Protein AF-A0A2G9Z7I4-F1 (afdb_monomer_lite)

Organism: NCBI:txid1974623

InterPro domains:
  IPR004365 OB-fold nucleic acid binding domain, AA-tRNA synthetase-type [PF01336] (3-79)
  IPR012340 Nucleic acid-binding, OB-fold [G3DSA:2.40.50.140] (1-90)
  IPR012340 Nucleic acid-binding, OB-fold [SSF50249] (3-88)
  IPR044136 Lysine-tRNA ligase, class II, N-terminal [cd04322] (4-97)

Foldseek 3Di:
DKDKAFWADWADDPQKIWTWGADPVGIAIEIEGCVQQPVVVSVCCVVPDDGGWMKMFDADWDADPVRGIYGYGNDMDGPGDDPDDDPPPDPPPPPDD

Secondary structure (DSSP, 8-state):
-EEEEEEEEEEEETTEEEEEEE-SS-EEEEEEEHHHH-HHHHHHHHHH--TT-EEEEEEEEEE-TTS-EEEEEEEEEEEE--SSPPPPS--------

Sequence (97 aa):
MKTAGRILTLRLMGKLCFAHLQDFSGKAQIAIKSDEVGAESFKFFIEHFDLGDFIGCAGEVFTTHKGEKTLLVKKFELLAKTLLPLPEKWHGLKDEE

Radius of gyration: 15.03 Å; chains: 1; bounding box: 38×24×51 Å

pLDDT: mean 90.57, std 15.08, range [41.66, 98.56]

Structure (mmCIF, N/CA/C/O backbone):
data_AF-A0A2G9Z7I4-F1
#
_entry.id   AF-A0A2G9Z7I4-F1
#
loop_
_atom_site.group_PDB
_atom_site.id
_atom_site.type_symbol
_atom_site.label_atom_id
_atom_site.label_alt_id
_atom_site.label_comp_id
_atom_site.label_asym_id
_atom_site.label_entity_id
_atom_site.label_seq_id
_atom_site.pdbx_PDB_ins_code
_atom_site.Cartn_x
_atom_site.Cartn_y
_atom_site.Cartn_z
_atom_site.occupancy
_atom_site.B_iso_or_equiv
_atom_site.auth_seq_id
_atom_site.auth_comp_id
_atom_site.auth_asym_id
_atom_site.auth_atom_id
_atom_site.pdbx_PDB_model_num
ATOM 1 N N . MET A 1 1 ? -11.694 -8.707 2.255 1.00 93.25 1 MET A N 1
ATOM 2 C CA . MET A 1 1 ? -11.027 -9.074 0.982 1.00 93.25 1 MET A CA 1
ATOM 3 C C . MET A 1 1 ? -9.516 -9.057 1.178 1.00 93.25 1 MET A C 1
ATOM 5 O O . MET A 1 1 ? -9.047 -8.310 2.032 1.00 93.25 1 MET A O 1
ATOM 9 N N . LYS A 1 2 ? -8.767 -9.887 0.445 1.00 96.38 2 LYS A N 1
ATOM 10 C CA . LYS A 1 2 ? -7.296 -9.899 0.450 1.00 96.38 2 LYS A CA 1
ATOM 11 C C . LYS A 1 2 ? -6.783 -9.763 -0.981 1.00 96.38 2 LYS A C 1
ATOM 13 O O . LYS A 1 2 ? -7.417 -10.290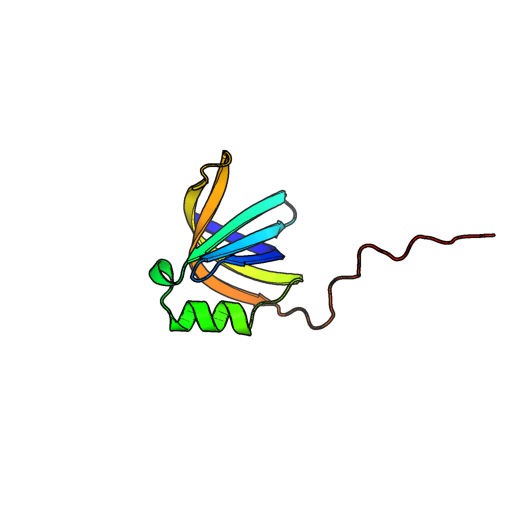 -1.889 1.00 96.38 2 LYS A O 1
ATOM 18 N N . THR A 1 3 ? -5.666 -9.072 -1.159 1.00 96.56 3 THR A N 1
ATOM 19 C CA . THR A 1 3 ? -4.962 -8.941 -2.440 1.00 96.56 3 THR A CA 1
ATOM 20 C C . THR A 1 3 ? -3.465 -8.824 -2.182 1.00 96.56 3 THR A C 1
ATOM 22 O O . THR A 1 3 ? -3.055 -8.505 -1.066 1.00 96.56 3 THR A O 1
ATOM 25 N N . ALA A 1 4 ? -2.649 -9.053 -3.200 1.00 97.56 4 ALA A N 1
ATOM 26 C CA . ALA A 1 4 ? -1.221 -8.777 -3.156 1.00 97.56 4 ALA A CA 1
ATOM 27 C C . ALA A 1 4 ? -0.754 -8.268 -4.519 1.00 97.56 4 ALA A C 1
ATOM 29 O O . ALA A 1 4 ? -1.438 -8.459 -5.520 1.00 97.56 4 ALA A O 1
ATOM 30 N N . GLY A 1 5 ? 0.395 -7.607 -4.559 1.00 97.19 5 GLY A N 1
ATOM 31 C CA . GLY A 1 5 ? 0.983 -7.163 -5.816 1.00 97.19 5 GLY A CA 1
ATOM 32 C C . GLY A 1 5 ? 2.180 -6.254 -5.605 1.00 97.19 5 GLY A C 1
ATOM 33 O O . GLY A 1 5 ? 2.573 -5.963 -4.473 1.00 97.19 5 GLY A O 1
ATOM 34 N N . ARG A 1 6 ? 2.756 -5.806 -6.718 1.00 97.25 6 ARG A N 1
ATOM 35 C CA . ARG A 1 6 ? 3.883 -4.878 -6.736 1.00 97.25 6 ARG A CA 1
ATOM 36 C C . ARG A 1 6 ? 3.399 -3.434 -6.648 1.00 97.25 6 ARG A C 1
ATOM 38 O O . ARG A 1 6 ? 2.543 -3.037 -7.439 1.00 97.25 6 ARG A O 1
ATOM 45 N N . ILE A 1 7 ? 3.976 -2.636 -5.753 1.00 97.25 7 ILE A N 1
ATOM 46 C CA . ILE A 1 7 ? 3.686 -1.201 -5.636 1.00 97.25 7 ILE A CA 1
ATOM 47 C C . ILE A 1 7 ? 4.252 -0.478 -6.863 1.00 97.25 7 ILE A C 1
ATOM 49 O O . ILE A 1 7 ? 5.461 -0.414 -7.054 1.00 97.25 7 ILE A O 1
ATOM 53 N N . LEU A 1 8 ? 3.387 0.087 -7.704 1.00 95.81 8 LEU A N 1
ATOM 54 C CA . LEU A 1 8 ? 3.804 0.879 -8.871 1.00 95.81 8 LEU A CA 1
ATOM 55 C C . LEU A 1 8 ? 3.782 2.382 -8.621 1.00 95.81 8 LEU A C 1
ATOM 57 O O . LEU A 1 8 ? 4.494 3.138 -9.274 1.00 95.81 8 LEU A O 1
ATOM 61 N N . THR A 1 9 ? 2.915 2.828 -7.719 1.00 96.31 9 THR A N 1
ATOM 62 C CA . THR A 1 9 ? 2.812 4.235 -7.334 1.00 96.31 9 THR A CA 1
ATOM 63 C C . THR A 1 9 ? 2.523 4.311 -5.853 1.00 96.31 9 THR A C 1
ATOM 65 O O . THR A 1 9 ? 1.740 3.497 -5.366 1.00 96.31 9 THR A O 1
ATOM 68 N N . LEU A 1 10 ? 3.036 5.341 -5.194 1.00 96.12 10 LEU A N 1
ATOM 69 C CA . LEU A 1 10 ? 2.764 5.650 -3.798 1.00 96.12 10 LEU A CA 1
ATOM 70 C C . LEU A 1 10 ? 2.567 7.167 -3.697 1.00 96.12 10 LEU A C 1
ATOM 72 O O . LEU A 1 10 ? 3.414 7.936 -4.146 1.00 96.12 10 LEU A O 1
ATOM 76 N N . ARG A 1 11 ? 1.405 7.608 -3.208 1.00 97.00 11 ARG A N 1
ATOM 77 C CA . ARG A 1 11 ? 1.030 9.027 -3.107 1.00 97.00 11 ARG A CA 1
ATOM 78 C C . ARG A 1 11 ? 0.535 9.325 -1.702 1.00 97.00 11 ARG A C 1
ATOM 80 O O . ARG A 1 11 ? -0.579 8.944 -1.341 1.00 97.00 11 ARG A O 1
ATOM 87 N N . LEU A 1 12 ? 1.365 10.008 -0.922 1.00 97.44 12 LEU A N 1
ATOM 88 C CA . LEU A 1 12 ? 1.038 10.441 0.431 1.00 97.44 12 LEU A CA 1
ATOM 89 C C . LEU A 1 12 ? 0.245 11.755 0.417 1.00 97.44 12 LEU A C 1
ATOM 91 O O . LEU A 1 12 ? 0.604 12.710 -0.266 1.00 97.44 12 LEU A O 1
ATOM 95 N N . MET A 1 13 ? -0.828 11.798 1.198 1.00 96.06 13 MET A N 1
ATOM 96 C CA . MET A 1 13 ? -1.725 12.937 1.382 1.00 96.06 13 MET A CA 1
ATOM 97 C C . MET A 1 13 ? -2.059 13.077 2.874 1.00 96.06 13 MET A C 1
ATOM 99 O O . MET A 1 13 ? -3.132 12.686 3.338 1.00 96.06 13 MET A O 1
ATOM 103 N N . GLY A 1 14 ? -1.112 13.597 3.659 1.00 96.31 14 GLY A N 1
ATOM 104 C CA . GLY A 1 14 ? -1.260 13.703 5.114 1.00 96.31 14 GLY A CA 1
ATOM 105 C C . GLY A 1 14 ? -1.375 12.325 5.774 1.00 96.31 14 GLY A C 1
ATOM 106 O O . GLY A 1 14 ? -0.438 11.538 5.728 1.00 96.31 14 GLY A O 1
ATOM 107 N N . LYS A 1 15 ? -2.532 12.017 6.374 1.00 97.38 15 LYS A N 1
ATOM 108 C CA . LYS A 1 15 ? -2.811 10.734 7.059 1.00 97.38 15 LYS A CA 1
ATOM 109 C C . LYS A 1 15 ? -3.355 9.628 6.141 1.00 97.38 15 LYS A C 1
ATOM 111 O O . LYS A 1 15 ? -3.829 8.603 6.628 1.00 97.38 15 LYS A O 1
ATOM 116 N N . LEU A 1 16 ? -3.349 9.847 4.830 1.00 97.62 16 LEU A N 1
ATOM 117 C CA . LEU A 1 16 ? -3.863 8.925 3.822 1.00 97.62 16 LEU A CA 1
ATOM 118 C C . LEU A 1 16 ? -2.802 8.719 2.746 1.00 97.62 16 LEU A C 1
ATOM 120 O O . LEU A 1 16 ? -2.236 9.681 2.239 1.00 97.62 16 LEU A O 1
ATOM 124 N N . CYS A 1 17 ? -2.561 7.473 2.367 1.00 98.12 17 CYS A N 1
ATOM 125 C CA . CYS A 1 17 ? -1.723 7.120 1.236 1.00 98.12 17 CYS A CA 1
ATOM 126 C C . CYS A 1 17 ? -2.537 6.323 0.218 1.00 98.12 17 CYS A C 1
ATOM 128 O O . CYS A 1 17 ? -3.211 5.354 0.578 1.00 98.12 17 CYS A O 1
ATOM 130 N N . PHE A 1 18 ? -2.462 6.722 -1.050 1.00 98.00 18 PHE A N 1
ATOM 131 C CA . PHE A 1 18 ? -2.959 5.924 -2.166 1.00 98.00 18 PHE A CA 1
ATOM 132 C C . PHE A 1 18 ? -1.798 5.236 -2.863 1.00 98.00 18 PHE A C 1
ATOM 134 O O . PHE A 1 18 ? -0.801 5.877 -3.204 1.00 98.00 18 PHE A O 1
ATOM 141 N N . ALA A 1 19 ? -1.957 3.949 -3.138 1.00 98.00 19 ALA A N 1
ATOM 142 C CA . ALA A 1 19 ? -1.001 3.195 -3.927 1.00 98.00 19 ALA A CA 1
ATOM 143 C C . ALA A 1 19 ? -1.708 2.349 -4.980 1.00 98.00 19 ALA A C 1
ATOM 145 O O . ALA A 1 19 ? -2.886 2.021 -4.854 1.00 98.00 19 ALA A O 1
ATOM 146 N N . HIS A 1 20 ? -0.974 2.003 -6.031 1.00 98.12 20 HIS A N 1
ATOM 147 C CA . HIS A 1 20 ? -1.444 1.048 -7.022 1.00 98.12 20 HIS A CA 1
ATOM 148 C C . HIS A 1 20 ? -0.602 -0.207 -6.947 1.00 98.12 20 HIS A C 1
ATOM 150 O O . HIS A 1 20 ? 0.625 -0.130 -7.026 1.00 98.12 20 HIS A O 1
ATOM 156 N N . LEU A 1 21 ? -1.285 -1.337 -6.848 1.00 97.44 21 LEU A N 1
ATOM 157 C CA . LEU A 1 21 ? -0.701 -2.658 -6.944 1.00 97.44 21 LEU A CA 1
ATOM 158 C C . LEU A 1 21 ? -0.874 -3.179 -8.361 1.00 97.44 21 LEU A C 1
ATOM 160 O O . LEU A 1 21 ? -1.917 -2.966 -8.979 1.00 97.44 21 LEU A O 1
ATOM 164 N N . GLN A 1 22 ? 0.146 -3.865 -8.853 1.00 97.00 22 GLN A N 1
ATOM 165 C CA . GLN A 1 22 ? 0.098 -4.599 -10.106 1.00 97.00 22 GLN A CA 1
ATOM 166 C C . GLN A 1 22 ? 0.469 -6.054 -9.855 1.00 97.00 22 GLN A C 1
ATOM 168 O O . GLN A 1 22 ? 1.498 -6.344 -9.238 1.00 97.00 22 GLN A O 1
ATOM 173 N N . ASP A 1 23 ? -0.347 -6.952 -10.381 1.00 93.19 23 ASP A N 1
ATOM 174 C CA . ASP A 1 23 ? -0.031 -8.365 -10.530 1.00 93.19 23 ASP A CA 1
ATOM 175 C C . ASP A 1 23 ? -0.279 -8.808 -11.985 1.00 93.19 23 ASP A C 1
ATOM 177 O O . ASP A 1 23 ? -0.412 -7.977 -12.891 1.00 93.19 23 ASP A O 1
ATOM 181 N N . PHE A 1 24 ? -0.295 -10.121 -12.223 1.00 91.38 24 PHE A N 1
ATOM 182 C CA . PHE A 1 24 ? -0.559 -10.691 -13.546 1.00 91.38 24 PHE A CA 1
ATOM 183 C C . PHE A 1 24 ? -2.006 -10.476 -14.023 1.00 91.38 24 PHE A C 1
ATOM 185 O O . PHE A 1 24 ? -2.261 -10.520 -15.223 1.00 91.38 24 PHE A O 1
ATOM 192 N N . SER A 1 25 ? -2.953 -10.281 -13.102 1.00 92.62 25 SER A N 1
ATOM 193 C CA . SER A 1 25 ? -4.382 -10.129 -13.394 1.00 92.62 25 SER A CA 1
ATOM 194 C C . SER A 1 25 ? -4.751 -8.686 -13.729 1.00 92.62 25 SER A C 1
ATOM 196 O O . SER A 1 25 ? -5.712 -8.439 -14.458 1.00 92.62 25 SER A O 1
ATOM 198 N N . GLY A 1 26 ? -3.970 -7.726 -13.237 1.00 93.69 26 GLY A N 1
ATOM 199 C CA . GLY A 1 26 ? -4.144 -6.327 -13.572 1.00 93.69 26 GLY A CA 1
ATOM 200 C C . GLY A 1 26 ? -3.671 -5.392 -12.475 1.00 93.69 26 GLY A C 1
ATOM 201 O O . GLY A 1 26 ? -2.750 -5.679 -11.709 1.00 93.69 26 GLY A O 1
ATOM 202 N N . LYS A 1 27 ? -4.307 -4.222 -12.451 1.00 95.81 27 LYS A N 1
ATOM 203 C CA . LYS A 1 27 ? -3.970 -3.114 -11.567 1.00 95.81 27 LYS A CA 1
ATOM 204 C C . LYS A 1 27 ? -5.101 -2.882 -10.573 1.00 95.81 27 LYS A C 1
ATOM 206 O O . LYS A 1 27 ? -6.263 -2.824 -10.966 1.00 95.81 27 LYS A O 1
ATOM 211 N N . ALA A 1 28 ? -4.759 -2.689 -9.306 1.00 96.75 28 ALA A N 1
ATOM 212 C CA . ALA A 1 28 ? -5.711 -2.385 -8.243 1.00 96.75 28 ALA A CA 1
ATOM 213 C C . ALA A 1 28 ? -5.242 -1.178 -7.425 1.00 96.75 28 ALA A C 1
ATOM 215 O O . ALA A 1 28 ? -4.061 -1.071 -7.095 1.00 96.75 28 ALA A O 1
ATOM 216 N N . GLN A 1 29 ? -6.159 -0.277 -7.071 1.00 98.06 29 GLN A N 1
ATOM 217 C CA . GLN A 1 29 ? -5.866 0.814 -6.143 1.00 98.06 29 GLN A CA 1
ATOM 218 C C . GLN A 1 29 ? -6.077 0.359 -4.695 1.00 98.06 29 GLN A C 1
ATOM 220 O O . GLN A 1 29 ? -7.056 -0.318 -4.368 1.00 98.06 29 GLN A O 1
ATOM 225 N N . ILE A 1 30 ? -5.181 0.781 -3.809 1.00 98.25 30 ILE A N 1
ATOM 226 C CA . ILE A 1 30 ? -5.307 0.635 -2.360 1.00 98.25 30 ILE A CA 1
ATOM 227 C C . ILE A 1 30 ? -5.264 2.009 -1.688 1.00 98.25 30 ILE A C 1
ATOM 229 O O . ILE A 1 30 ? -4.610 2.935 -2.172 1.00 98.25 30 ILE A O 1
ATOM 233 N N . ALA A 1 31 ? -5.956 2.126 -0.560 1.00 98.31 31 ALA A N 1
ATOM 234 C CA . ALA A 1 31 ? -5.932 3.290 0.313 1.00 98.31 31 ALA A CA 1
ATOM 235 C C . ALA A 1 31 ? -5.548 2.849 1.726 1.00 98.31 31 ALA A C 1
ATOM 237 O O . ALA A 1 31 ? -6.237 2.027 2.329 1.00 98.31 31 ALA A O 1
ATOM 238 N N . ILE A 1 32 ? -4.471 3.413 2.263 1.00 98.44 32 ILE A N 1
ATOM 239 C CA . ILE A 1 32 ? -3.996 3.161 3.625 1.00 98.44 32 ILE A CA 1
ATOM 240 C C . ILE A 1 32 ? -4.193 4.451 4.413 1.00 98.44 32 ILE A C 1
ATOM 242 O O . ILE A 1 32 ? -3.675 5.496 4.025 1.00 98.44 32 ILE A O 1
ATOM 246 N N . LYS A 1 33 ? -4.958 4.398 5.503 1.00 98.12 33 LYS A N 1
ATOM 247 C CA . LYS A 1 33 ? -5.237 5.556 6.363 1.00 98.12 33 LYS A CA 1
ATOM 248 C C . LYS A 1 33 ? -4.705 5.312 7.763 1.00 98.12 33 LYS A C 1
ATOM 250 O O . LYS A 1 33 ? -4.928 4.237 8.312 1.00 98.12 33 LYS A O 1
ATOM 255 N N . SER A 1 34 ? -4.093 6.328 8.363 1.00 98.06 34 SER A N 1
ATOM 256 C CA . SER A 1 34 ? -3.595 6.268 9.743 1.00 98.06 34 SER A CA 1
ATOM 257 C C . SER A 1 34 ? -4.666 5.854 10.749 1.00 98.06 34 SER A C 1
ATOM 259 O O . SER A 1 34 ? -4.359 5.118 11.679 1.00 98.06 34 SER A O 1
ATOM 261 N N . ASP A 1 35 ? -5.908 6.299 10.562 1.00 97.31 35 ASP A N 1
ATOM 262 C CA . ASP A 1 35 ? -7.009 5.989 11.482 1.00 97.31 35 ASP A CA 1
ATOM 263 C C . ASP A 1 35 ? -7.475 4.523 11.364 1.00 97.31 35 ASP A C 1
ATOM 265 O O . ASP A 1 35 ? -8.105 4.000 12.274 1.00 97.31 35 ASP A O 1
ATOM 269 N N . GLU A 1 36 ? -7.136 3.847 10.260 1.00 97.94 36 GLU A N 1
ATOM 270 C CA . GLU A 1 36 ? -7.561 2.473 9.962 1.00 97.94 36 GLU A CA 1
ATOM 271 C C . GLU A 1 36 ? -6.521 1.425 10.362 1.00 97.94 36 GLU A C 1
ATOM 273 O O . GLU A 1 36 ? -6.877 0.344 10.823 1.00 97.94 36 GLU A O 1
ATOM 278 N N . VAL A 1 37 ? -5.232 1.732 10.174 1.00 97.81 37 VAL A N 1
ATOM 279 C CA . VAL A 1 37 ? -4.121 0.811 10.489 1.00 97.81 37 VAL A CA 1
ATOM 280 C C . VAL A 1 37 ? -3.385 1.170 11.786 1.00 97.81 37 VAL A C 1
ATOM 282 O O . VAL A 1 37 ? -2.538 0.403 12.244 1.00 97.81 37 VAL A O 1
ATOM 285 N N . GLY A 1 38 ? -3.698 2.326 12.379 1.00 98.19 38 GLY A N 1
ATOM 286 C CA . GLY A 1 38 ? -2.986 2.907 13.516 1.00 98.19 38 GLY A CA 1
ATOM 287 C C . GLY A 1 38 ? -1.809 3.793 13.091 1.00 98.19 38 GLY A C 1
ATOM 288 O O . GLY A 1 38 ? -1.184 3.579 12.051 1.00 98.19 38 GLY A O 1
ATOM 289 N N . ALA A 1 39 ? -1.492 4.799 13.912 1.00 97.69 39 ALA A N 1
ATOM 290 C CA . ALA A 1 39 ? -0.465 5.799 13.603 1.00 97.69 39 ALA A CA 1
ATOM 291 C C . ALA A 1 39 ? 0.942 5.199 13.454 1.00 97.69 39 ALA A C 1
ATOM 293 O O . ALA A 1 39 ? 1.674 5.578 12.541 1.00 97.69 39 ALA A O 1
ATOM 294 N N . GLU A 1 40 ? 1.306 4.241 14.311 1.00 97.88 40 GLU A N 1
ATOM 295 C CA . GLU A 1 40 ? 2.613 3.577 14.260 1.00 97.88 40 GLU A CA 1
ATOM 296 C C . GLU A 1 40 ? 2.757 2.710 13.008 1.00 97.88 40 GLU A C 1
ATOM 298 O O . GLU A 1 40 ? 3.733 2.853 12.277 1.00 97.88 40 GLU A O 1
ATOM 303 N N . SER A 1 41 ? 1.751 1.886 12.694 1.00 97.88 41 SER A N 1
ATOM 304 C CA . SER A 1 41 ? 1.735 1.083 11.465 1.00 97.88 41 SER A CA 1
ATOM 305 C C . SER A 1 41 ? 1.761 1.967 10.221 1.00 97.88 41 SER A C 1
ATOM 307 O O . SER A 1 41 ? 2.453 1.664 9.255 1.00 97.88 41 SER A O 1
ATOM 309 N N . PHE A 1 42 ? 1.022 3.078 10.225 1.00 98.44 42 PHE A N 1
ATOM 310 C CA . PHE A 1 42 ? 1.026 4.012 9.105 1.00 98.44 42 PHE A CA 1
ATOM 311 C C . PHE A 1 42 ? 2.402 4.647 8.912 1.00 98.44 42 PHE A C 1
ATOM 313 O O . PHE A 1 42 ? 2.907 4.669 7.794 1.00 98.44 42 PHE A O 1
ATOM 320 N N . LYS A 1 43 ? 3.039 5.101 9.995 1.00 97.88 43 LYS A N 1
ATOM 321 C CA . LYS A 1 43 ? 4.411 5.617 9.953 1.00 97.88 43 LYS A CA 1
ATOM 322 C C . LYS A 1 43 ? 5.382 4.559 9.425 1.00 97.88 43 LYS A C 1
ATOM 324 O O . LYS A 1 43 ? 6.138 4.846 8.502 1.00 97.88 43 LYS A O 1
ATOM 329 N N . PHE A 1 44 ? 5.293 3.331 9.936 1.00 97.56 44 PHE A N 1
ATOM 330 C CA . PHE A 1 44 ? 6.095 2.206 9.461 1.00 97.56 44 PHE A CA 1
ATOM 331 C C . PHE A 1 44 ? 5.920 1.984 7.956 1.00 97.56 44 PHE A C 1
ATOM 333 O O . PHE A 1 44 ? 6.912 1.843 7.246 1.00 97.56 44 PHE A O 1
ATOM 340 N N . PHE A 1 45 ? 4.680 2.016 7.458 1.00 97.75 45 PHE A N 1
ATOM 341 C CA . PHE A 1 45 ? 4.396 1.883 6.032 1.00 97.75 45 PHE A CA 1
ATOM 342 C C . PHE A 1 45 ? 5.107 2.962 5.201 1.00 97.75 45 PHE A C 1
ATOM 344 O O . PHE A 1 45 ? 5.758 2.637 4.214 1.00 97.75 45 PHE A O 1
ATOM 351 N N . ILE A 1 46 ? 5.019 4.229 5.612 1.00 97.06 46 ILE A N 1
ATOM 352 C CA . ILE A 1 46 ? 5.627 5.352 4.881 1.00 97.06 46 ILE A CA 1
ATOM 353 C C . ILE A 1 46 ? 7.158 5.294 4.881 1.00 97.06 46 ILE A C 1
ATOM 355 O O . ILE A 1 46 ? 7.772 5.695 3.899 1.00 97.06 46 ILE A O 1
ATOM 359 N N . GLU A 1 47 ? 7.770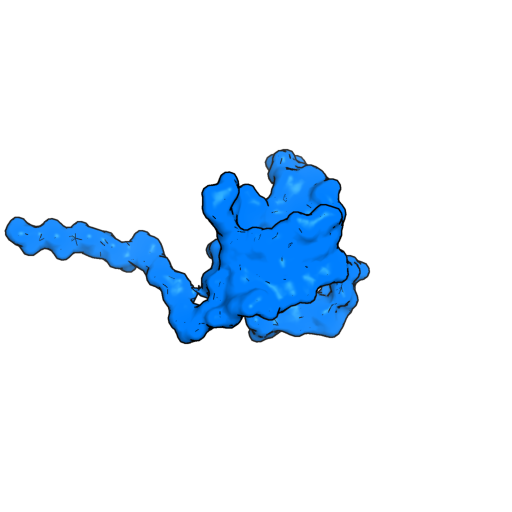 4.806 5.957 1.00 95.62 47 GLU A N 1
ATOM 360 C CA . GLU A 1 47 ? 9.231 4.753 6.093 1.00 95.62 47 GLU A CA 1
ATOM 361 C C . GLU A 1 47 ? 9.866 3.520 5.433 1.00 95.62 47 GLU A C 1
ATOM 363 O O . GLU A 1 47 ? 11.044 3.564 5.091 1.00 95.62 47 GLU A O 1
ATOM 368 N N . HIS A 1 48 ? 9.116 2.422 5.269 1.00 94.81 48 HIS A N 1
ATOM 369 C CA . HIS A 1 48 ? 9.690 1.120 4.901 1.00 94.81 48 HIS A CA 1
ATOM 370 C C . HIS A 1 48 ? 9.145 0.515 3.609 1.00 94.81 48 HIS A C 1
ATOM 372 O O . HIS A 1 48 ? 9.630 -0.549 3.224 1.00 94.81 48 HIS A O 1
ATOM 378 N N . PHE A 1 49 ? 8.153 1.117 2.950 1.00 96.19 49 PHE A N 1
ATOM 379 C CA . PHE A 1 49 ? 7.643 0.625 1.667 1.00 96.19 49 PHE A CA 1
ATOM 380 C C . PHE A 1 49 ? 8.012 1.565 0.528 1.00 96.19 49 PHE A C 1
ATOM 382 O O . PHE A 1 49 ? 7.726 2.760 0.565 1.00 96.19 49 PHE A O 1
ATOM 389 N N . ASP A 1 50 ? 8.564 0.976 -0.525 1.00 93.69 50 ASP A N 1
ATOM 390 C CA . ASP A 1 50 ? 9.078 1.667 -1.696 1.00 93.69 50 ASP A CA 1
ATOM 391 C C . ASP A 1 50 ? 8.350 1.226 -2.971 1.00 93.69 50 ASP A C 1
ATOM 393 O O . ASP A 1 50 ? 7.632 0.219 -3.027 1.00 93.69 50 ASP A O 1
ATOM 397 N N . LEU A 1 51 ? 8.555 1.987 -4.046 1.00 94.88 51 LEU A N 1
ATOM 398 C CA . LEU A 1 51 ? 8.132 1.558 -5.374 1.00 94.88 51 LEU A CA 1
ATOM 399 C C . LEU A 1 51 ? 8.873 0.276 -5.764 1.00 94.88 51 LEU A C 1
ATOM 401 O O . LEU A 1 51 ? 10.089 0.174 -5.648 1.00 94.88 51 LEU A O 1
ATOM 405 N N . GLY A 1 52 ? 8.127 -0.691 -6.282 1.00 93.62 52 GLY A N 1
ATOM 406 C CA . GLY A 1 52 ? 8.641 -1.998 -6.663 1.00 93.62 52 GLY A CA 1
ATOM 407 C C . GLY A 1 52 ? 8.524 -3.055 -5.571 1.00 93.62 52 GLY A C 1
ATOM 408 O O . GLY A 1 52 ? 8.633 -4.235 -5.903 1.00 93.62 52 GLY A O 1
ATOM 409 N N . ASP A 1 53 ? 8.262 -2.698 -4.313 1.00 96.12 53 ASP A N 1
ATOM 410 C CA . ASP A 1 53 ? 8.047 -3.690 -3.257 1.00 96.12 53 ASP A CA 1
ATOM 411 C C . ASP A 1 53 ? 6.794 -4.528 -3.519 1.00 96.12 53 ASP A C 1
ATOM 413 O O . ASP A 1 53 ? 5.797 -4.051 -4.075 1.00 96.12 53 ASP A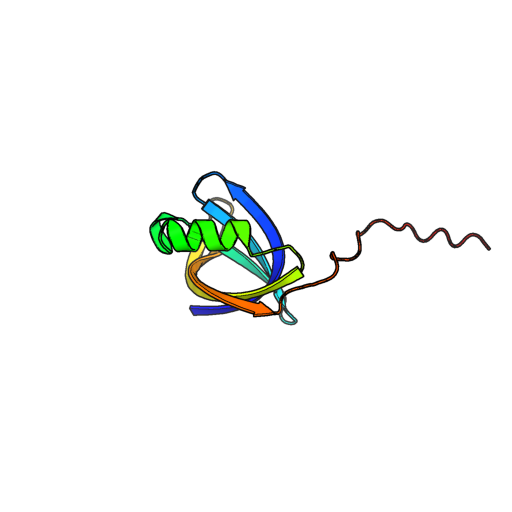 O 1
ATOM 417 N N . PHE A 1 54 ? 6.832 -5.787 -3.085 1.00 97.12 54 PHE A N 1
ATOM 418 C CA . PHE A 1 54 ? 5.642 -6.624 -3.025 1.00 97.12 54 PHE A CA 1
ATOM 419 C C . PHE A 1 54 ? 4.983 -6.496 -1.659 1.00 97.12 54 PHE A C 1
ATOM 421 O O . PHE A 1 54 ? 5.612 -6.699 -0.619 1.00 97.12 54 PHE A O 1
ATOM 428 N N . ILE A 1 55 ? 3.685 -6.218 -1.680 1.00 98.25 55 ILE A N 1
ATOM 429 C CA . ILE A 1 55 ? 2.865 -6.018 -0.490 1.00 98.25 55 ILE A 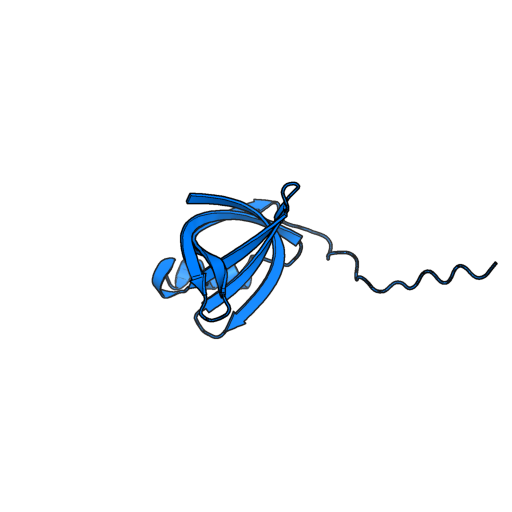CA 1
ATOM 430 C C . ILE A 1 55 ? 1.625 -6.907 -0.552 1.00 98.25 55 ILE A C 1
ATOM 432 O O . ILE A 1 55 ? 0.992 -7.052 -1.601 1.00 98.25 55 ILE A O 1
ATOM 436 N N . GLY A 1 56 ? 1.273 -7.494 0.587 1.00 98.19 56 GLY A N 1
ATOM 437 C CA . GLY A 1 56 ? -0.017 -8.120 0.840 1.00 98.19 56 GLY A CA 1
ATOM 438 C C . GLY A 1 56 ? -0.925 -7.141 1.573 1.00 98.19 56 GLY A C 1
ATOM 439 O O . GLY A 1 56 ? -0.492 -6.455 2.497 1.00 98.19 56 GLY A O 1
ATOM 440 N N . CYS A 1 57 ? -2.192 -7.060 1.182 1.00 98.19 57 CYS A N 1
ATOM 441 C CA . CYS A 1 57 ? -3.176 -6.172 1.794 1.00 98.19 57 CYS A CA 1
ATOM 442 C C . CYS A 1 57 ? -4.469 -6.922 2.110 1.00 98.19 57 CYS A C 1
ATOM 444 O O . CYS A 1 57 ? -4.956 -7.733 1.319 1.00 98.19 57 CYS A O 1
ATOM 446 N N . ALA A 1 58 ? -5.069 -6.600 3.252 1.00 98.50 58 ALA A N 1
ATOM 447 C CA . ALA A 1 58 ? -6.380 -7.080 3.657 1.00 98.50 58 ALA A CA 1
ATOM 448 C C . ALA A 1 58 ? -7.257 -5.911 4.111 1.00 98.50 58 ALA A C 1
ATOM 450 O O . ALA A 1 58 ? -6.805 -5.019 4.834 1.00 98.50 58 ALA A O 1
ATOM 451 N N . GLY A 1 59 ? -8.522 -5.931 3.697 1.00 98.06 59 GLY A N 1
ATOM 452 C CA . GLY A 1 59 ? -9.472 -4.881 4.039 1.00 98.06 59 GLY A CA 1
ATOM 453 C C . GLY A 1 59 ? -10.779 -4.949 3.258 1.00 98.06 59 GLY A C 1
ATOM 454 O O . GLY A 1 59 ? -11.225 -6.032 2.855 1.00 98.06 59 GLY A O 1
ATOM 455 N N . GLU A 1 60 ? -11.383 -3.787 3.047 1.00 98.00 60 GLU A N 1
ATOM 456 C CA . GLU A 1 60 ? -12.732 -3.618 2.500 1.00 98.00 60 GLU A CA 1
ATOM 457 C C . GLU A 1 60 ? -12.698 -2.837 1.188 1.00 98.00 60 GLU A C 1
ATOM 459 O O . GLU A 1 60 ? -11.897 -1.921 1.022 1.00 98.00 60 GLU A O 1
ATOM 464 N N . VAL A 1 61 ? -13.552 -3.200 0.232 1.00 97.62 61 VAL A N 1
ATOM 465 C CA . VAL A 1 61 ? -13.616 -2.506 -1.059 1.00 97.62 61 VAL A CA 1
ATOM 466 C C . VAL A 1 61 ? -14.614 -1.365 -0.974 1.00 97.62 61 VAL A C 1
ATOM 468 O O . VAL A 1 61 ? -15.741 -1.552 -0.525 1.00 97.62 61 VAL A O 1
ATOM 471 N N . PHE A 1 62 ? -14.221 -0.205 -1.481 1.00 97.25 62 PHE A N 1
ATOM 472 C CA . PHE A 1 62 ? -15.105 0.932 -1.690 1.00 97.25 62 PHE A CA 1
ATOM 473 C C . PHE A 1 62 ? -14.829 1.567 -3.054 1.00 97.25 62 PHE A C 1
ATOM 475 O O . PHE A 1 62 ? -13.837 1.265 -3.719 1.00 97.25 62 PHE A O 1
ATOM 482 N N . THR A 1 63 ? -15.720 2.454 -3.482 1.00 96.75 63 THR A N 1
ATOM 483 C CA . THR A 1 63 ? -15.513 3.261 -4.687 1.00 96.75 63 THR A CA 1
ATOM 484 C C . THR A 1 63 ? -15.198 4.684 -4.256 1.00 96.75 63 THR A C 1
ATOM 486 O O . THR A 1 63 ? -15.920 5.263 -3.447 1.00 96.75 63 THR A O 1
ATOM 489 N N . THR A 1 64 ? -14.095 5.240 -4.751 1.00 94.44 64 THR A N 1
ATOM 490 C CA . THR A 1 64 ? -13.726 6.633 -4.460 1.00 94.44 64 THR A CA 1
ATOM 491 C C . THR A 1 64 ? -14.691 7.606 -5.140 1.00 94.44 64 THR A C 1
ATOM 493 O O . THR A 1 64 ? -15.376 7.250 -6.095 1.00 94.44 64 THR A O 1
ATOM 496 N N . HIS A 1 65 ? -14.693 8.876 -4.726 1.00 92.38 65 HIS A N 1
ATOM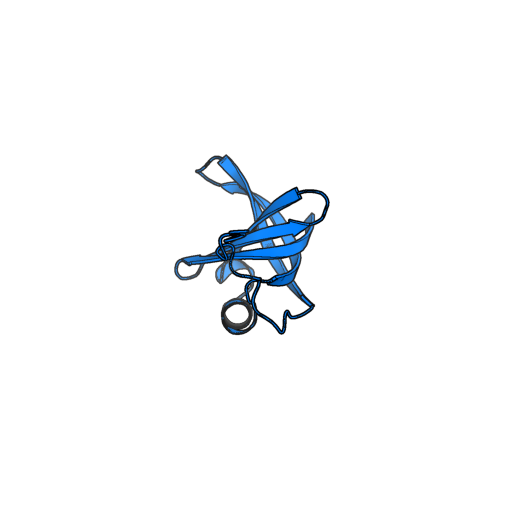 497 C CA . HIS A 1 65 ? -15.483 9.923 -5.395 1.00 92.38 65 HIS A CA 1
ATOM 498 C C . HIS A 1 65 ? -15.163 10.081 -6.892 1.00 92.38 65 HIS A C 1
ATOM 500 O O . HIS A 1 65 ? -15.997 10.565 -7.647 1.00 92.38 65 HIS A O 1
ATOM 506 N N . LYS A 1 66 ? -13.967 9.660 -7.328 1.00 92.62 66 LYS A N 1
ATOM 507 C CA . LYS A 1 66 ? -13.548 9.662 -8.738 1.00 92.62 66 LYS A CA 1
ATOM 508 C C . LYS A 1 66 ? -13.982 8.403 -9.507 1.00 92.62 66 LYS A C 1
ATOM 510 O O . LYS A 1 66 ? -13.604 8.246 -10.660 1.00 92.62 66 LYS A O 1
ATOM 515 N N . GLY A 1 67 ? -14.742 7.505 -8.878 1.00 94.75 67 GLY A N 1
ATOM 516 C CA . GLY A 1 67 ? -15.268 6.288 -9.502 1.00 94.75 67 GLY A CA 1
ATOM 517 C C . GLY A 1 67 ? -14.315 5.089 -9.500 1.00 94.75 67 GLY A C 1
ATOM 518 O O . GLY A 1 67 ? -14.649 4.048 -10.056 1.00 94.75 67 GLY A O 1
ATOM 519 N N . GLU A 1 68 ? -13.141 5.187 -8.871 1.00 96.44 68 GLU A N 1
ATOM 520 C CA . GLU A 1 68 ? -12.155 4.101 -8.873 1.00 96.44 68 GLU A CA 1
ATOM 521 C C . GLU A 1 68 ? -12.372 3.126 -7.707 1.00 96.44 68 GLU A C 1
ATOM 523 O O . GLU A 1 68 ? -12.382 3.537 -6.536 1.00 96.44 68 GLU A O 1
ATOM 528 N N . LYS A 1 69 ? -12.513 1.829 -8.024 1.00 96.69 69 LYS A N 1
ATOM 529 C CA . LYS A 1 69 ? -12.581 0.744 -7.033 1.00 96.69 69 LYS A CA 1
ATOM 530 C C . LYS A 1 69 ? -11.264 0.649 -6.273 1.00 96.69 69 LYS A C 1
ATOM 532 O O . LYS A 1 69 ? -10.204 0.487 -6.867 1.00 96.69 69 LYS A O 1
ATOM 537 N N . THR A 1 70 ? -11.353 0.731 -4.954 1.00 98.12 70 THR A N 1
ATOM 538 C CA . THR A 1 70 ? -10.198 0.841 -4.067 1.00 98.12 70 THR A CA 1
ATOM 539 C C . THR A 1 70 ? -10.364 -0.074 -2.865 1.00 98.12 70 THR A C 1
ATOM 541 O O . THR A 1 70 ? -11.444 -0.145 -2.278 1.00 98.12 70 THR A O 1
ATOM 544 N N . LEU A 1 71 ? -9.293 -0.758 -2.472 1.00 98.31 71 LEU A N 1
ATOM 545 C CA . LEU A 1 71 ? -9.249 -1.498 -1.213 1.00 98.31 71 LEU A CA 1
ATOM 546 C C . LEU A 1 71 ? -8.808 -0.558 -0.081 1.00 98.31 71 LEU A C 1
ATOM 548 O O . LEU A 1 71 ? -7.665 -0.102 -0.064 1.00 98.31 71 LEU A O 1
ATOM 552 N N . LEU A 1 72 ? -9.698 -0.278 0.869 1.00 98.44 72 LEU A N 1
ATOM 553 C CA . LEU A 1 72 ? -9.351 0.351 2.140 1.00 98.44 72 LEU A CA 1
ATOM 554 C C . LEU A 1 72 ? -8.629 -0.674 3.016 1.00 98.44 72 LEU A C 1
ATOM 556 O O . LEU A 1 72 ? -9.229 -1.649 3.470 1.00 98.44 72 LEU A O 1
ATOM 560 N N . VAL A 1 73 ? -7.336 -0.465 3.225 1.00 98.56 73 VAL A N 1
ATOM 561 C CA . VAL A 1 73 ? -6.453 -1.410 3.909 1.00 98.56 73 VAL A CA 1
ATOM 562 C C . VAL A 1 73 ? -6.621 -1.292 5.420 1.00 98.56 73 VAL A C 1
ATOM 564 O O . VAL A 1 73 ? -6.489 -0.208 5.982 1.00 98.56 73 VAL A O 1
ATOM 567 N N . LYS A 1 74 ? -6.865 -2.433 6.068 1.00 98.38 74 LYS A N 1
ATOM 568 C CA . LYS A 1 74 ? -6.915 -2.589 7.533 1.00 98.38 74 LYS A CA 1
ATOM 569 C C . LYS A 1 74 ? -5.672 -3.300 8.070 1.00 98.38 74 LYS A C 1
ATOM 571 O O . LYS A 1 74 ? -5.265 -3.086 9.203 1.00 98.38 74 LYS A O 1
ATOM 576 N N . LYS A 1 75 ? -5.060 -4.155 7.246 1.00 98.06 75 LYS A N 1
ATOM 577 C CA . LYS A 1 75 ? -3.796 -4.838 7.536 1.00 98.06 75 LYS A CA 1
ATOM 578 C C . LYS A 1 75 ? -2.973 -4.947 6.260 1.00 98.06 75 LYS A C 1
ATOM 580 O O . LYS A 1 75 ? -3.524 -5.246 5.199 1.00 98.06 75 LYS A O 1
ATOM 585 N N . PHE A 1 76 ? -1.668 -4.758 6.378 1.00 98.25 76 PHE A N 1
ATOM 586 C CA . PHE A 1 76 ? -0.722 -4.984 5.296 1.00 98.25 76 PHE A CA 1
ATOM 587 C C . PHE A 1 76 ? 0.483 -5.789 5.779 1.00 98.25 76 PHE A C 1
ATOM 589 O O . PHE A 1 76 ? 0.727 -5.902 6.979 1.00 98.25 76 PHE A O 1
ATOM 596 N N . GLU A 1 77 ? 1.206 -6.364 4.828 1.00 97.88 77 GLU A N 1
ATOM 597 C CA . GLU A 1 77 ? 2.392 -7.176 5.067 1.00 97.88 77 GLU A CA 1
ATOM 598 C C . GLU A 1 77 ? 3.395 -6.965 3.934 1.00 97.88 77 GLU A C 1
ATOM 600 O O . GLU A 1 77 ? 3.025 -6.957 2.758 1.00 97.88 77 GLU A O 1
ATOM 605 N N . LEU A 1 78 ? 4.663 -6.783 4.293 1.00 96.94 78 LEU A N 1
ATOM 606 C CA . LEU A 1 78 ? 5.762 -6.712 3.342 1.00 96.94 78 LEU A CA 1
ATOM 607 C C . LEU A 1 78 ? 6.123 -8.134 2.904 1.00 96.94 78 LEU A C 1
ATOM 609 O O . LEU A 1 78 ? 6.580 -8.927 3.720 1.00 96.94 78 LEU A O 1
ATOM 613 N N . LEU A 1 79 ? 5.908 -8.454 1.629 1.00 96.62 79 LEU A N 1
ATOM 614 C CA . LEU A 1 79 ? 6.146 -9.800 1.098 1.00 96.62 79 LEU A CA 1
ATOM 615 C C . LEU A 1 79 ? 7.555 -9.939 0.522 1.00 96.62 79 LEU A C 1
ATOM 617 O O . LEU A 1 79 ? 8.201 -10.965 0.707 1.00 96.62 79 LEU A O 1
ATOM 621 N N . ALA A 1 80 ? 8.031 -8.911 -0.180 1.00 94.94 80 ALA A N 1
ATOM 622 C CA . ALA A 1 80 ? 9.397 -8.855 -0.682 1.00 94.94 80 ALA A CA 1
ATOM 623 C C . ALA A 1 80 ? 9.839 -7.403 -0.870 1.00 94.94 80 ALA A C 1
ATOM 625 O O . ALA A 1 80 ? 9.087 -6.592 -1.419 1.00 94.94 80 ALA A O 1
ATOM 626 N N . LYS A 1 81 ? 11.074 -7.105 -0.448 1.00 93.00 81 LYS A N 1
ATOM 627 C CA . LYS A 1 81 ? 11.726 -5.816 -0.687 1.00 93.00 81 LYS A CA 1
ATOM 628 C C . LYS A 1 81 ? 12.433 -5.804 -2.027 1.00 93.00 81 LYS A C 1
ATOM 630 O O . LYS A 1 81 ? 13.138 -6.745 -2.387 1.00 93.00 81 LYS A O 1
ATOM 635 N N . THR A 1 82 ? 12.287 -4.693 -2.716 1.00 89.00 82 THR A N 1
ATOM 636 C CA . THR A 1 82 ? 13.010 -4.384 -3.933 1.00 89.00 82 THR A CA 1
ATOM 637 C C . THR A 1 82 ? 14.290 -3.638 -3.564 1.00 89.00 82 THR A C 1
ATOM 639 O O . THR A 1 82 ? 14.257 -2.582 -2.945 1.00 89.00 82 THR A O 1
ATOM 642 N N . LEU A 1 83 ? 15.438 -4.238 -3.898 1.00 82.38 83 LEU A N 1
ATOM 643 C CA . LEU A 1 83 ? 16.773 -3.725 -3.549 1.00 82.38 83 LEU A CA 1
ATOM 644 C C . LEU A 1 83 ? 17.355 -2.781 -4.611 1.00 82.38 83 LEU A C 1
ATOM 646 O O . LEU A 1 83 ? 18.324 -2.075 -4.350 1.00 82.38 83 LEU A O 1
ATOM 650 N N . LEU A 1 84 ? 16.779 -2.795 -5.814 1.00 78.69 84 LEU A N 1
ATOM 651 C CA . LEU A 1 84 ? 17.167 -1.953 -6.939 1.00 78.69 84 LEU A CA 1
ATOM 652 C C . LEU A 1 84 ? 15.952 -1.138 -7.374 1.00 78.69 84 LEU A C 1
ATOM 654 O O . LEU A 1 84 ? 14.867 -1.712 -7.457 1.00 78.69 84 LEU A O 1
ATOM 658 N N . PRO A 1 85 ? 16.097 0.159 -7.679 1.00 68.62 85 PRO A N 1
ATOM 659 C CA . PRO A 1 85 ? 14.971 0.957 -8.141 1.00 68.62 85 PRO A CA 1
ATOM 660 C C . PRO A 1 85 ? 14.343 0.325 -9.387 1.00 68.62 85 PRO A C 1
ATOM 662 O O . PRO A 1 85 ? 15.019 -0.334 -10.183 1.00 68.62 85 PRO A O 1
ATOM 665 N N . LEU A 1 86 ? 13.035 0.531 -9.567 1.00 64.75 86 LEU A N 1
ATOM 666 C CA . LEU A 1 86 ? 12.387 0.165 -10.823 1.00 64.75 86 LEU A CA 1
ATOM 667 C C . LEU A 1 86 ? 13.132 0.853 -11.980 1.00 64.75 86 LEU A C 1
ATOM 669 O O . LEU A 1 86 ? 13.456 2.034 -11.842 1.00 64.75 86 LEU A O 1
ATOM 673 N N . PRO A 1 87 ? 13.390 0.154 -13.103 1.00 68.94 87 PRO A N 1
ATOM 674 C CA . PRO A 1 87 ? 14.029 0.775 -14.254 1.00 68.94 87 PRO A CA 1
ATOM 675 C C . PRO A 1 87 ? 13.222 2.012 -14.650 1.00 68.94 87 PRO A C 1
ATOM 677 O O . PRO A 1 87 ? 12.001 1.931 -14.840 1.00 68.94 87 PRO A O 1
ATOM 680 N N . GLU A 1 88 ? 13.883 3.169 -14.712 1.00 58.22 88 GLU A N 1
ATOM 681 C CA . GLU A 1 88 ? 13.231 4.399 -15.140 1.00 58.22 88 GLU A CA 1
ATOM 682 C C . GLU A 1 88 ? 12.671 4.182 -16.548 1.00 58.22 88 GLU A C 1
ATOM 684 O O . GLU A 1 88 ? 13.347 3.668 -17.438 1.00 58.22 88 GLU A O 1
ATOM 689 N N . LYS A 1 89 ? 11.412 4.574 -16.777 1.00 51.88 89 LYS A N 1
ATOM 690 C CA . LYS A 1 89 ? 10.729 4.423 -18.076 1.00 51.88 89 LYS A CA 1
ATOM 691 C C . LYS A 1 89 ? 11.354 5.260 -19.212 1.00 51.88 89 LYS A C 1
ATOM 693 O O . LYS A 1 89 ? 10.756 5.358 -20.277 1.00 51.88 89 LYS A O 1
ATOM 698 N N . TRP A 1 90 ? 12.511 5.881 -18.987 1.00 53.00 90 TRP A N 1
ATOM 699 C CA . TRP A 1 90 ? 13.213 6.769 -19.906 1.00 53.00 90 TRP A CA 1
ATOM 700 C C . TRP A 1 90 ? 14.699 6.406 -19.996 1.00 53.00 90 TRP A C 1
ATOM 702 O O . TRP A 1 90 ? 15.582 7.163 -19.614 1.00 53.00 90 TRP A O 1
ATOM 712 N N . HIS A 1 91 ? 14.977 5.270 -20.622 1.00 47.44 91 HIS A N 1
ATOM 713 C CA . HIS A 1 91 ? 16.044 5.259 -21.610 1.00 47.44 91 HIS A CA 1
ATOM 714 C C . HIS A 1 91 ? 15.350 5.141 -22.957 1.00 47.44 91 HIS A C 1
ATOM 716 O O . HIS A 1 91 ? 14.838 4.081 -23.311 1.00 47.44 91 HIS A O 1
ATOM 722 N N . GLY A 1 92 ? 15.236 6.269 -23.664 1.00 41.66 92 GLY A N 1
ATOM 723 C CA . GLY A 1 92 ? 14.916 6.218 -25.080 1.00 41.66 92 GLY A CA 1
ATOM 724 C C . GLY A 1 92 ? 15.893 5.248 -25.732 1.00 41.66 92 GLY A C 1
ATOM 725 O O . GLY A 1 92 ? 17.100 5.367 -25.529 1.00 41.66 92 GLY A O 1
ATOM 726 N N . LEU A 1 93 ? 15.364 4.265 -26.454 1.00 49.28 93 LEU A N 1
ATOM 727 C CA . LEU A 1 93 ? 16.139 3.488 -27.409 1.00 49.28 93 LEU A CA 1
ATOM 728 C C . LEU A 1 93 ? 16.689 4.486 -28.430 1.00 49.28 93 LEU A C 1
ATOM 730 O O . LEU A 1 93 ? 16.004 4.850 -29.380 1.00 49.28 93 LEU A O 1
ATOM 734 N N . LYS A 1 94 ? 17.898 4.993 -28.193 1.00 45.88 94 LYS A N 1
ATOM 735 C CA . LYS A 1 94 ? 18.745 5.490 -29.269 1.00 45.88 94 LYS A CA 1
ATOM 736 C C . LYS A 1 94 ? 19.503 4.273 -29.792 1.00 45.88 94 LYS A C 1
ATOM 738 O O . LYS A 1 94 ? 20.666 4.078 -29.468 1.00 45.88 94 LYS A O 1
ATOM 743 N N . ASP A 1 95 ? 18.791 3.430 -30.533 1.00 50.84 95 ASP A N 1
ATOM 744 C CA . ASP A 1 95 ? 19.436 2.683 -31.605 1.00 50.84 95 ASP A CA 1
ATOM 745 C C . ASP A 1 95 ? 19.570 3.678 -32.762 1.00 50.84 95 ASP A C 1
ATOM 747 O O . ASP A 1 95 ? 18.592 4.025 -33.423 1.00 50.84 95 ASP A O 1
ATOM 751 N N . GLU A 1 96 ? 20.770 4.224 -32.93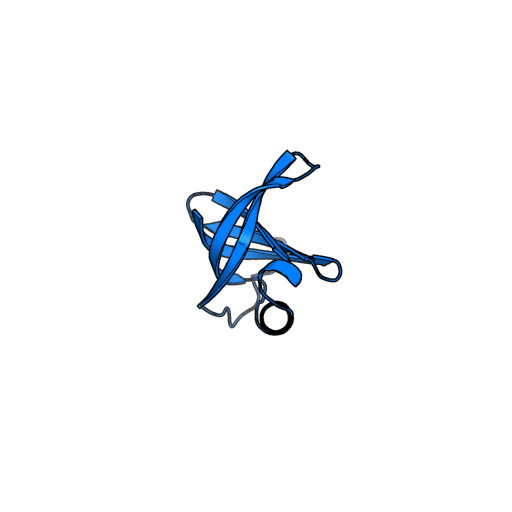0 1.00 49.59 96 GLU A N 1
ATOM 752 C CA . GLU A 1 96 ? 21.233 4.756 -34.211 1.00 49.59 96 GLU A CA 1
ATOM 753 C C . GLU A 1 96 ? 22.312 3.768 -34.678 1.00 49.59 96 GLU A C 1
ATOM 755 O O . GLU A 1 96 ? 23.448 3.831 -34.208 1.00 49.59 96 GLU A O 1
ATOM 760 N N . GLU A 1 97 ? 21.923 2.809 -35.525 1.00 48.84 97 GLU A N 1
ATOM 761 C CA . GLU A 1 97 ? 22.832 2.274 -36.554 1.00 48.84 97 GLU A CA 1
ATOM 762 C C . GLU A 1 97 ? 22.972 3.300 -37.685 1.00 48.84 97 GLU A C 1
ATOM 764 O O . GLU A 1 97 ? 21.947 3.933 -38.043 1.00 48.84 97 GLU A O 1
#